Protein AF-A0A1X6N626-F1 (afdb_monomer_lite)

pLDDT: mean 73.71, std 20.29, range [39.31, 97.38]

Structure (mmCIF, N/CA/C/O backbone):
data_AF-A0A1X6N626-F1
#
_entry.id   AF-A0A1X6N626-F1
#
loop_
_atom_site.group_PDB
_atom_site.id
_atom_site.type_symbol
_atom_site.label_atom_id
_atom_site.label_alt_id
_atom_site.label_comp_id
_atom_site.label_asym_id
_atom_site.label_entity_id
_atom_site.label_seq_id
_atom_site.pdbx_PDB_ins_code
_atom_site.Cartn_x
_atom_site.Cartn_y
_atom_site.Cartn_z
_atom_site.occupancy
_atom_site.B_iso_or_equiv
_atom_site.auth_seq_id
_atom_site.auth_comp_id
_atom_site.auth_asym_id
_atom_site.auth_atom_id
_atom_site.pdbx_PDB_model_num
ATOM 1 N N . MET A 1 1 ? -14.314 48.289 22.188 1.00 41.88 1 MET A N 1
ATOM 2 C CA . MET A 1 1 ? -13.547 49.093 21.217 1.00 41.88 1 MET A CA 1
ATOM 3 C C . MET A 1 1 ? -13.703 48.464 19.835 1.00 41.88 1 MET A C 1
ATOM 5 O O . MET A 1 1 ? -13.417 47.288 19.695 1.00 41.88 1 MET A O 1
ATOM 9 N N . SER A 1 2 ? -14.258 49.253 18.910 1.00 48.66 2 SER A N 1
ATOM 10 C CA . SER A 1 2 ? -14.119 49.305 17.439 1.00 48.66 2 SER A CA 1
ATOM 11 C C . SER A 1 2 ? -14.094 48.045 16.548 1.00 48.66 2 SER A C 1
ATOM 13 O O . SER A 1 2 ? -13.209 47.204 16.627 1.00 48.66 2 SER A O 1
ATOM 15 N N . PHE A 1 3 ? -15.026 48.042 15.584 1.00 42.41 3 PHE A N 1
ATOM 16 C CA . PHE A 1 3 ? -15.035 47.282 14.323 1.00 42.41 3 PHE A CA 1
ATOM 17 C C . PHE A 1 3 ? -14.318 48.041 13.176 1.00 42.41 3 PHE A C 1
ATOM 19 O O . PHE A 1 3 ? -14.228 49.267 13.236 1.00 42.41 3 PHE A O 1
ATOM 26 N N . ARG A 1 4 ? -14.002 47.303 12.084 1.00 44.69 4 ARG A N 1
ATOM 27 C CA . ARG A 1 4 ? -13.503 47.664 10.716 1.00 44.69 4 ARG A CA 1
ATOM 28 C C . ARG A 1 4 ? -11.995 47.428 10.495 1.00 44.69 4 ARG A C 1
ATOM 30 O O . ARG A 1 4 ? -11.196 47.874 11.296 1.00 44.69 4 ARG A O 1
ATOM 37 N N . GLY A 1 5 ? -11.537 46.800 9.405 1.00 42.19 5 GLY A N 1
ATOM 38 C CA . GLY A 1 5 ? -12.239 46.241 8.248 1.00 42.19 5 GLY A CA 1
ATOM 39 C C . GLY A 1 5 ? -11.298 45.761 7.123 1.00 42.19 5 GLY A C 1
ATOM 40 O O . GLY A 1 5 ? -10.100 46.002 7.163 1.00 42.19 5 GLY A O 1
ATOM 41 N N . TYR A 1 6 ? -11.941 45.141 6.128 1.00 44.25 6 TYR A N 1
ATOM 42 C CA . TYR A 1 6 ? -11.634 45.015 4.693 1.00 44.25 6 TYR A CA 1
ATOM 43 C C . TYR A 1 6 ? -10.497 44.139 4.132 1.00 44.25 6 TYR A C 1
ATOM 45 O O . TYR A 1 6 ? -9.348 44.141 4.554 1.00 44.25 6 TYR A O 1
ATOM 53 N N . ALA A 1 7 ? -10.924 43.431 3.080 1.00 48.16 7 ALA A N 1
ATOM 54 C CA . ALA A 1 7 ? -10.211 42.596 2.128 1.00 48.16 7 ALA A CA 1
ATOM 55 C C . ALA A 1 7 ? -9.419 43.399 1.081 1.00 48.16 7 ALA A C 1
ATOM 57 O O . ALA A 1 7 ? -9.737 44.556 0.825 1.00 48.16 7 ALA A O 1
ATOM 58 N N . ASN A 1 8 ? -8.449 42.731 0.447 1.00 46.72 8 ASN A N 1
ATOM 59 C CA . ASN A 1 8 ? -7.920 42.894 -0.922 1.00 46.72 8 ASN A CA 1
ATOM 60 C C . ASN A 1 8 ? -6.665 42.001 -0.990 1.00 46.72 8 ASN A C 1
ATOM 62 O O . ASN A 1 8 ? -5.909 41.957 -0.031 1.00 46.72 8 ASN A O 1
ATOM 66 N N . GLY A 1 9 ? -6.321 41.239 -2.017 1.00 39.97 9 GLY A N 1
ATOM 67 C CA . GLY A 1 9 ? -6.749 41.116 -3.401 1.00 39.97 9 GLY A CA 1
ATOM 68 C C . GLY A 1 9 ? -5.602 40.367 -4.101 1.00 39.97 9 GLY A C 1
ATOM 69 O O . GLY A 1 9 ? -4.434 40.585 -3.779 1.00 39.97 9 GLY A O 1
ATOM 70 N N . ALA A 1 10 ? -5.923 39.432 -4.991 1.00 45.09 10 ALA A N 1
ATOM 71 C CA . ALA A 1 10 ? -4.951 38.645 -5.744 1.00 45.09 10 ALA A CA 1
ATOM 72 C C . ALA A 1 10 ? -4.030 39.525 -6.613 1.00 45.09 10 ALA A C 1
ATOM 74 O O . ALA A 1 10 ? -4.501 40.473 -7.240 1.00 45.09 10 ALA A O 1
ATOM 75 N N . ARG A 1 11 ? -2.742 39.164 -6.717 1.00 42.91 11 ARG A N 1
ATOM 76 C CA . ARG A 1 11 ? -1.844 39.591 -7.804 1.00 42.91 11 ARG A CA 1
ATOM 77 C C . ARG A 1 11 ? -0.868 38.472 -8.172 1.00 42.91 11 ARG A C 1
ATOM 79 O O . ARG A 1 11 ? 0.147 38.271 -7.515 1.00 42.91 11 ARG A O 1
ATOM 86 N N . THR A 1 12 ? -1.196 37.765 -9.245 1.00 48.19 12 THR A N 1
ATOM 87 C CA . THR A 1 12 ? -0.226 37.142 -10.148 1.00 48.19 12 THR A CA 1
ATOM 88 C C . THR A 1 12 ? 0.433 38.234 -10.998 1.00 48.19 12 THR A C 1
ATOM 90 O O . THR A 1 12 ? -0.210 39.239 -11.311 1.00 48.19 12 THR A O 1
ATOM 93 N N . PRO A 1 13 ? 1.692 38.050 -11.411 1.00 52.88 13 PRO A N 1
ATOM 94 C CA . PRO A 1 13 ? 2.150 38.613 -12.670 1.00 52.88 13 PRO A CA 1
ATOM 95 C C . PRO A 1 13 ? 2.367 37.504 -13.705 1.00 52.88 13 PRO A C 1
ATOM 97 O O . PRO A 1 13 ? 3.272 36.680 -13.584 1.00 52.88 13 PRO A O 1
ATOM 100 N N . ASP A 1 14 ? 1.525 37.533 -14.738 1.00 41.44 14 ASP A N 1
ATOM 101 C CA . ASP A 1 14 ? 1.849 37.050 -16.076 1.00 41.44 14 ASP A CA 1
ATOM 102 C C . ASP A 1 14 ? 3.028 37.867 -16.620 1.00 41.44 14 ASP A C 1
ATOM 104 O O . ASP A 1 14 ? 2.915 39.075 -16.831 1.00 41.44 14 ASP A O 1
ATOM 108 N N . ILE A 1 15 ? 4.152 37.203 -16.886 1.00 44.66 15 ILE A N 1
ATOM 109 C CA . ILE A 1 15 ? 5.151 37.685 -17.842 1.00 44.66 15 ILE A CA 1
ATOM 110 C C . ILE A 1 15 ? 5.074 36.742 -19.037 1.00 44.66 15 ILE A C 1
ATOM 112 O O . ILE A 1 15 ? 5.804 35.759 -19.159 1.00 44.66 15 ILE A O 1
ATOM 116 N N . LEU A 1 16 ? 4.113 37.043 -19.904 1.00 43.00 16 LEU A N 1
ATOM 117 C CA . LEU A 1 16 ? 4.106 36.583 -21.279 1.00 43.00 16 LEU A CA 1
ATOM 118 C C . LEU A 1 16 ? 5.247 37.257 -22.053 1.00 43.00 16 LEU A C 1
ATOM 120 O O . LEU A 1 16 ? 5.510 38.445 -21.897 1.00 43.00 16 LEU A O 1
ATOM 124 N N . ALA A 1 17 ? 5.802 36.484 -22.984 1.00 45.34 17 ALA A N 1
ATOM 125 C CA . ALA A 1 17 ? 6.421 36.944 -24.224 1.00 45.34 17 ALA A CA 1
ATOM 126 C C . ALA A 1 17 ? 7.825 37.571 -24.149 1.00 45.34 17 ALA A C 1
ATOM 128 O O . ALA A 1 17 ? 7.996 38.783 -24.234 1.00 45.34 17 ALA A O 1
ATOM 129 N N . ALA A 1 18 ? 8.848 36.716 -24.241 1.00 42.81 18 ALA A N 1
ATOM 130 C CA . ALA A 1 18 ? 10.047 37.065 -24.999 1.00 42.81 18 ALA A CA 1
ATOM 131 C C . ALA A 1 18 ? 10.703 35.828 -25.643 1.00 42.81 18 ALA A C 1
ATOM 133 O O . ALA A 1 18 ? 11.486 35.115 -25.035 1.00 42.81 18 ALA A O 1
ATOM 134 N N . MET A 1 19 ? 10.385 35.644 -26.927 1.00 45.12 19 MET A N 1
ATOM 135 C CA . MET A 1 19 ? 11.352 35.376 -27.997 1.00 45.12 19 MET A CA 1
ATOM 136 C C . MET A 1 19 ? 12.073 34.012 -28.088 1.00 45.12 19 MET A C 1
ATOM 138 O O . MET A 1 19 ? 13.039 33.740 -27.394 1.00 45.12 19 MET A O 1
ATOM 142 N N . ARG A 1 20 ? 11.714 33.298 -29.174 1.00 39.44 20 ARG A N 1
ATOM 143 C CA . ARG A 1 20 ? 12.625 32.761 -30.217 1.00 39.44 20 ARG A CA 1
ATOM 144 C C . ARG A 1 20 ? 13.643 31.706 -29.740 1.00 39.44 20 ARG A C 1
ATOM 146 O O . ARG A 1 20 ? 14.657 32.024 -29.148 1.00 39.44 20 ARG A O 1
ATOM 153 N N . SER A 1 21 ? 13.565 30.438 -30.129 1.00 47.38 21 SER A N 1
ATOM 154 C CA . SER A 1 21 ? 13.633 29.992 -31.523 1.00 47.38 21 SER A CA 1
ATOM 155 C C . SER A 1 21 ? 13.585 28.458 -31.567 1.00 47.38 21 SER A C 1
ATOM 157 O O . SER A 1 21 ? 14.408 27.774 -30.968 1.00 47.38 21 SER A O 1
ATOM 159 N N . THR A 1 22 ? 12.623 27.909 -32.298 1.00 49.88 22 THR A N 1
ATOM 160 C CA . THR A 1 22 ? 12.616 26.517 -32.749 1.00 49.88 22 THR A CA 1
ATOM 161 C C . THR A 1 22 ? 13.118 26.481 -34.194 1.00 49.88 22 THR A C 1
ATOM 163 O O . THR A 1 22 ? 12.544 27.164 -35.041 1.00 49.88 22 THR A O 1
ATOM 166 N N . PRO A 1 23 ? 14.156 25.693 -34.522 1.00 47.09 23 PRO A N 1
ATOM 167 C CA . PRO A 1 23 ? 14.457 25.381 -35.911 1.00 47.09 23 PRO A CA 1
ATOM 168 C C . PRO A 1 23 ? 14.180 23.904 -36.228 1.00 47.09 23 PRO A C 1
ATOM 170 O O . PRO A 1 23 ? 14.961 23.004 -35.932 1.00 47.09 23 PRO A O 1
ATOM 173 N N . ARG A 1 24 ? 13.059 23.677 -36.910 1.00 46.75 24 ARG A N 1
ATOM 174 C CA . ARG A 1 24 ? 12.875 22.675 -37.976 1.00 46.75 24 ARG A CA 1
ATOM 175 C C . ARG A 1 24 ? 11.755 23.217 -38.875 1.00 46.75 24 ARG A C 1
ATOM 177 O O . ARG A 1 24 ? 10.863 23.850 -38.311 1.00 46.75 24 ARG A O 1
ATOM 184 N N . PRO A 1 25 ? 11.700 22.953 -40.198 1.00 52.62 25 PRO A N 1
ATOM 185 C CA . PRO A 1 25 ? 12.431 21.947 -40.982 1.00 52.62 25 PRO A CA 1
ATOM 186 C C . PRO A 1 25 ? 12.848 22.456 -42.395 1.00 52.62 25 PRO A C 1
ATOM 188 O O . PRO A 1 25 ? 12.866 23.658 -42.637 1.00 52.62 25 PRO A O 1
ATOM 191 N N . SER A 1 26 ? 13.096 21.512 -43.321 1.00 45.00 26 SER A N 1
ATOM 192 C CA . SER A 1 26 ? 13.363 21.617 -44.779 1.00 45.00 26 SER A CA 1
ATOM 193 C C . SER A 1 26 ? 14.859 21.409 -45.111 1.00 45.00 26 SER A C 1
ATOM 195 O O . SER A 1 26 ? 15.712 21.917 -44.401 1.00 45.00 26 SER A O 1
ATOM 197 N N . VAL A 1 27 ? 15.313 20.571 -46.055 1.00 45.66 27 VAL A N 1
ATOM 198 C CA . VAL A 1 27 ? 14.823 20.173 -47.385 1.00 45.66 27 VAL A CA 1
ATOM 199 C C . VAL A 1 27 ? 15.518 18.854 -47.816 1.00 45.66 27 VAL A C 1
ATOM 201 O O . VAL A 1 27 ? 16.725 18.713 -47.657 1.00 45.66 27 VAL A O 1
ATOM 204 N N . ILE A 1 28 ? 14.730 17.915 -48.361 1.00 48.34 28 ILE A N 1
ATOM 205 C CA . ILE A 1 28 ? 14.985 16.991 -49.495 1.00 48.34 28 ILE A CA 1
ATOM 206 C C . ILE A 1 28 ? 16.375 16.334 -49.625 1.00 48.34 28 ILE A C 1
ATOM 208 O O . ILE A 1 28 ? 17.322 16.979 -50.061 1.00 48.34 28 ILE A O 1
ATOM 212 N N . ARG A 1 29 ? 16.419 14.995 -49.509 1.00 48.25 29 ARG A N 1
ATOM 213 C CA . ARG A 1 29 ? 17.009 14.125 -50.549 1.00 48.25 29 ARG A CA 1
ATOM 214 C C . ARG A 1 29 ? 16.232 12.815 -50.658 1.00 48.25 29 ARG A C 1
ATOM 216 O O . ARG A 1 29 ? 16.125 12.058 -49.698 1.00 48.25 29 ARG A O 1
ATOM 223 N N . ASN A 1 30 ? 15.708 12.583 -51.857 1.00 55.56 30 ASN A N 1
ATOM 224 C CA . ASN A 1 30 ? 15.215 11.305 -52.345 1.00 55.56 30 ASN A CA 1
ATOM 225 C C . ASN A 1 30 ? 16.229 10.198 -52.038 1.00 55.56 30 ASN A C 1
ATOM 227 O O . ASN A 1 30 ? 17.361 10.239 -52.516 1.00 55.56 30 ASN A O 1
ATOM 231 N N . GLY A 1 31 ? 15.800 9.206 -51.272 1.00 50.59 31 GLY A N 1
ATOM 232 C CA . GLY A 1 31 ? 16.548 7.988 -51.003 1.00 50.59 31 GLY A CA 1
ATOM 233 C C . GLY A 1 31 ? 15.552 6.870 -50.773 1.00 50.59 31 GLY A C 1
ATOM 234 O O . GLY A 1 31 ? 15.311 6.475 -49.637 1.00 50.59 31 GLY A O 1
ATOM 235 N N . LEU A 1 32 ? 14.906 6.423 -51.853 1.00 58.75 32 LEU A N 1
ATOM 236 C CA . LEU A 1 32 ? 14.197 5.147 -51.847 1.00 58.75 32 LEU A CA 1
ATOM 237 C C . LEU A 1 32 ? 15.181 4.066 -51.363 1.00 58.75 32 LEU A C 1
ATOM 239 O O . LEU A 1 32 ? 16.333 4.071 -51.811 1.00 58.75 32 LEU A O 1
ATOM 243 N N . PRO A 1 33 ? 14.778 3.153 -50.464 1.00 59.44 33 PRO A N 1
ATOM 244 C CA . PRO A 1 33 ? 15.630 2.030 -50.106 1.00 59.44 33 PRO A CA 1
ATOM 245 C C . PRO A 1 33 ? 15.867 1.171 -51.361 1.00 59.44 33 PRO A C 1
ATOM 247 O O . PRO A 1 33 ? 14.913 0.912 -52.100 1.00 59.44 33 PRO A O 1
ATOM 250 N N . PRO A 1 34 ? 17.105 0.729 -51.645 1.00 57.31 34 PRO A N 1
ATOM 251 C CA . PRO A 1 34 ? 17.358 -0.134 -52.788 1.00 57.31 34 PRO A CA 1
ATOM 252 C C . PRO A 1 34 ? 16.626 -1.468 -52.602 1.00 57.31 34 PRO A C 1
ATOM 254 O O . PRO A 1 34 ? 16.909 -2.229 -51.678 1.00 57.31 34 PRO A O 1
ATOM 257 N N . SER A 1 35 ? 15.681 -1.749 -53.500 1.00 51.28 35 SER A N 1
ATOM 258 C CA . SER A 1 35 ? 15.101 -3.077 -53.657 1.00 51.28 35 SER A CA 1
ATOM 259 C C . SER A 1 35 ? 16.122 -3.990 -54.335 1.00 51.28 35 SER A C 1
ATOM 261 O O . SER A 1 35 ? 16.464 -3.793 -55.502 1.00 51.28 35 SER A O 1
ATOM 263 N N . SER A 1 36 ? 16.567 -5.021 -53.631 1.00 53.00 36 SER A N 1
ATOM 264 C CA . SER A 1 36 ? 17.305 -6.149 -54.204 1.00 53.00 36 SER A CA 1
ATOM 265 C C . SER A 1 36 ? 16.612 -7.470 -53.868 1.00 53.00 36 SER A C 1
ATOM 267 O O . SER A 1 36 ? 17.242 -8.432 -53.445 1.00 53.00 36 SER A O 1
ATOM 269 N N . PHE A 1 37 ? 15.299 -7.545 -54.111 1.00 50.25 37 PHE A N 1
ATOM 270 C CA . PHE A 1 37 ? 14.661 -8.829 -54.401 1.00 50.25 37 PHE A CA 1
ATOM 271 C C . PHE A 1 37 ? 14.937 -9.155 -55.873 1.00 50.25 37 PHE A C 1
ATOM 273 O O . PHE A 1 37 ? 14.174 -8.800 -56.769 1.00 50.25 37 PHE A O 1
ATOM 280 N N . ARG A 1 38 ? 16.095 -9.771 -56.125 1.00 48.66 38 ARG A N 1
ATOM 281 C CA . ARG A 1 38 ? 16.320 -10.560 -57.335 1.00 48.66 38 ARG A CA 1
ATOM 282 C C . ARG A 1 38 ? 16.106 -12.019 -56.969 1.00 48.66 38 ARG A C 1
ATOM 284 O O . ARG A 1 38 ? 16.906 -12.620 -56.260 1.00 48.66 38 ARG A O 1
ATOM 291 N N . ASP A 1 39 ? 14.983 -12.516 -57.452 1.00 50.75 39 ASP A N 1
ATOM 292 C CA . ASP A 1 39 ? 14.650 -13.918 -57.628 1.00 50.75 39 ASP A CA 1
ATOM 293 C C . ASP A 1 39 ? 15.760 -14.617 -58.431 1.00 50.75 39 ASP A C 1
ATOM 295 O O . ASP A 1 39 ? 16.131 -14.119 -59.496 1.00 50.75 39 ASP A O 1
ATOM 299 N N . ASN A 1 40 ? 16.311 -15.728 -57.929 1.00 41.94 40 ASN A N 1
ATOM 300 C CA . ASN A 1 40 ? 16.873 -16.764 -58.796 1.00 41.94 40 ASN A CA 1
ATOM 301 C C . ASN A 1 40 ? 17.073 -18.100 -58.055 1.00 41.94 40 ASN A C 1
ATOM 303 O O . ASN A 1 40 ? 17.947 -18.220 -57.198 1.00 41.94 40 ASN A O 1
ATOM 307 N N . GLY A 1 41 ? 16.349 -19.131 -58.497 1.00 39.31 41 GLY A N 1
ATOM 308 C CA . GLY A 1 41 ? 16.931 -20.466 -58.672 1.00 39.31 41 GLY A CA 1
ATOM 309 C C . GLY A 1 41 ? 16.702 -21.507 -57.571 1.00 39.31 41 GLY A C 1
ATOM 310 O O . GLY A 1 41 ? 17.540 -21.708 -56.703 1.00 39.31 41 GLY A O 1
ATOM 311 N N . ALA A 1 42 ? 15.595 -22.239 -57.704 1.00 42.78 42 ALA A N 1
ATOM 312 C CA . ALA A 1 42 ? 15.485 -23.700 -57.594 1.00 42.78 42 ALA A CA 1
ATOM 313 C C . ALA A 1 42 ? 16.507 -24.480 -56.726 1.00 42.78 42 ALA A C 1
ATOM 315 O O . ALA A 1 42 ? 17.628 -24.749 -57.151 1.00 42.78 42 ALA A O 1
ATOM 316 N N . SER A 1 43 ? 16.044 -25.033 -55.596 1.00 49.22 43 SER A N 1
ATOM 317 C CA . SER A 1 43 ? 15.760 -26.478 -55.407 1.00 49.22 43 SER A CA 1
ATOM 318 C C . SER A 1 43 ? 15.852 -26.880 -53.914 1.00 49.22 43 SER A C 1
ATOM 320 O O . SER A 1 43 ? 16.767 -26.433 -53.220 1.00 49.22 43 SER A O 1
ATOM 322 N N . PRO A 1 44 ? 14.928 -27.709 -53.382 1.00 58.84 44 PRO A N 1
ATOM 323 C CA . PRO A 1 44 ? 14.794 -27.978 -51.953 1.00 58.84 44 PRO A CA 1
ATOM 324 C C . PRO A 1 44 ? 15.689 -29.145 -51.524 1.00 58.84 44 PRO A C 1
ATOM 326 O O . PRO A 1 44 ? 15.585 -30.244 -52.070 1.00 58.84 44 PRO A O 1
ATOM 329 N N . ARG A 1 45 ? 16.553 -28.946 -50.522 1.00 48.59 45 ARG A N 1
ATOM 330 C CA . ARG A 1 45 ? 17.312 -30.044 -49.903 1.00 48.59 45 ARG A CA 1
ATOM 331 C C . ARG A 1 45 ? 17.401 -29.897 -48.378 1.00 48.59 45 ARG A C 1
ATOM 333 O O . ARG A 1 45 ? 18.221 -29.152 -47.861 1.00 48.59 45 ARG A O 1
ATOM 340 N N . THR A 1 46 ? 16.559 -30.705 -47.727 1.00 52.09 46 THR A N 1
ATOM 341 C CA . THR A 1 46 ? 16.785 -31.417 -46.452 1.00 52.09 46 THR A CA 1
ATOM 342 C C . THR A 1 46 ? 16.640 -30.637 -45.126 1.00 52.09 46 THR A C 1
ATOM 344 O O . THR A 1 46 ? 17.301 -29.619 -44.928 1.00 52.09 46 THR A O 1
ATOM 347 N N . PRO A 1 47 ? 15.834 -31.137 -44.158 1.00 52.69 47 PRO A N 1
ATOM 348 C CA . PRO A 1 47 ? 15.745 -30.570 -42.815 1.00 52.69 47 PRO A CA 1
ATOM 349 C C . PRO A 1 47 ? 16.977 -30.978 -41.998 1.00 52.69 47 PRO A C 1
ATOM 351 O O . PRO A 1 47 ? 17.073 -32.088 -41.480 1.00 52.69 47 PRO A O 1
ATOM 354 N N . GLY A 1 48 ? 17.948 -30.074 -41.906 1.00 44.75 48 GLY A N 1
ATOM 355 C CA . GLY A 1 48 ? 19.087 -30.220 -41.010 1.00 44.75 48 GLY A CA 1
ATOM 356 C C . GLY A 1 48 ? 18.662 -29.948 -39.572 1.00 44.75 48 GLY A C 1
ATOM 357 O O . GLY A 1 48 ? 18.351 -28.813 -39.213 1.00 44.75 48 GLY A O 1
ATOM 358 N N . THR A 1 49 ? 18.675 -30.995 -38.753 1.00 56.28 49 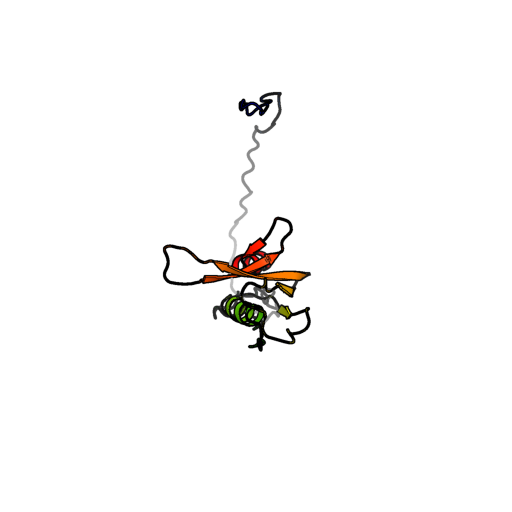THR A N 1
ATOM 359 C CA . THR A 1 49 ? 18.730 -30.951 -37.291 1.00 56.28 49 THR A CA 1
ATOM 360 C C . THR A 1 49 ? 19.898 -30.070 -36.843 1.00 56.28 49 THR A C 1
ATOM 362 O O . THR A 1 49 ? 21.026 -30.528 -36.682 1.00 56.28 49 THR A O 1
ATOM 365 N N . GLY A 1 50 ? 19.626 -28.777 -36.703 1.00 49.38 50 GLY A N 1
ATOM 366 C CA . GLY A 1 50 ? 20.564 -27.756 -36.271 1.00 49.38 50 GLY A CA 1
ATOM 367 C C . GLY A 1 50 ? 20.049 -27.127 -34.991 1.00 49.38 50 GLY A C 1
ATOM 368 O O . GLY A 1 50 ? 19.111 -26.336 -35.005 1.00 49.38 50 GLY A O 1
ATOM 369 N N . SER A 1 51 ? 20.683 -27.512 -33.894 1.00 58.66 51 SER A N 1
ATOM 370 C CA . SER A 1 51 ? 20.633 -26.932 -32.557 1.00 58.66 51 SER A CA 1
ATOM 371 C C . SER A 1 51 ? 20.725 -25.398 -32.565 1.00 58.66 51 SER A C 1
ATOM 373 O O . SER A 1 51 ? 21.790 -2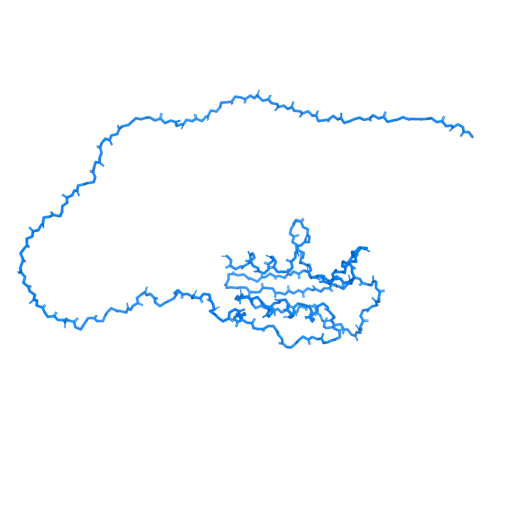4.819 -32.349 1.00 58.66 51 SER A O 1
ATOM 375 N N . ARG A 1 52 ? 19.599 -24.719 -32.787 1.00 59.41 52 ARG A N 1
ATOM 376 C CA . ARG A 1 52 ? 19.411 -23.329 -32.373 1.00 59.41 52 ARG A CA 1
ATOM 377 C C . ARG A 1 52 ? 18.524 -23.339 -31.133 1.00 59.41 52 ARG A C 1
ATOM 379 O O . ARG A 1 52 ? 17.340 -23.650 -31.257 1.00 59.41 52 ARG A O 1
ATOM 386 N N . PRO A 1 53 ? 19.069 -23.025 -29.945 1.00 58.16 53 PRO A N 1
ATOM 387 C CA . PRO A 1 53 ? 18.245 -22.790 -28.771 1.00 58.16 53 PRO A CA 1
ATOM 388 C C . PRO A 1 53 ? 17.211 -21.711 -29.118 1.00 58.16 53 PRO A C 1
ATOM 390 O O . PRO A 1 53 ? 17.585 -20.699 -29.721 1.00 58.16 53 PRO A O 1
ATOM 393 N N . PRO A 1 54 ? 15.926 -21.879 -28.777 1.00 56.91 54 PRO A N 1
ATOM 394 C CA . PRO A 1 54 ? 14.967 -20.801 -28.925 1.00 56.91 54 PRO A CA 1
ATOM 395 C C . PRO A 1 54 ? 15.356 -19.672 -27.962 1.00 56.91 54 PRO A C 1
ATOM 397 O O . PRO A 1 54 ? 15.014 -19.697 -26.783 1.00 56.91 54 PRO A O 1
ATOM 400 N N . SER A 1 55 ? 16.044 -18.639 -28.458 1.00 59.12 55 SER A N 1
ATOM 401 C CA . SER A 1 55 ? 16.340 -17.385 -27.738 1.00 59.12 55 SER A CA 1
ATOM 402 C C . SER A 1 55 ? 15.085 -16.520 -27.507 1.00 59.12 55 SER A C 1
ATOM 404 O O . SER A 1 55 ? 15.126 -15.297 -27.594 1.00 59.12 55 SER A O 1
ATOM 406 N N . ARG A 1 56 ? 13.941 -17.161 -27.249 1.00 58.06 56 ARG A N 1
ATOM 407 C CA . ARG A 1 56 ? 12.654 -16.546 -26.895 1.00 58.06 56 ARG A CA 1
ATOM 408 C C . ARG A 1 56 ? 12.031 -17.153 -25.633 1.00 58.06 56 ARG A C 1
ATOM 410 O O . ARG A 1 56 ? 10.873 -16.879 -25.337 1.00 58.06 56 ARG A O 1
ATOM 417 N N . ALA A 1 57 ? 12.785 -17.935 -24.863 1.00 54.34 57 ALA A N 1
ATOM 418 C CA . ALA A 1 57 ? 12.395 -18.265 -23.498 1.00 54.34 57 ALA A CA 1
ATOM 419 C C . ALA A 1 57 ? 12.658 -17.042 -22.605 1.00 54.34 57 ALA A C 1
ATOM 421 O O . ALA A 1 57 ? 13.805 -16.748 -22.279 1.00 54.34 57 ALA A O 1
ATOM 422 N N . GLY A 1 58 ? 11.605 -16.299 -22.262 1.00 53.19 58 GLY A N 1
ATOM 423 C CA . GLY A 1 58 ? 11.716 -15.203 -21.297 1.00 53.19 58 GLY A CA 1
ATOM 424 C C . GLY A 1 58 ? 10.736 -14.046 -21.452 1.00 53.19 58 GLY A C 1
ATOM 425 O O . GLY A 1 58 ? 10.852 -13.086 -20.697 1.00 53.19 58 GLY A O 1
ATOM 426 N N . ALA A 1 59 ? 9.766 -14.097 -22.373 1.00 51.22 59 ALA A N 1
ATOM 427 C CA . ALA A 1 59 ? 8.609 -13.218 -22.231 1.00 51.22 59 ALA A CA 1
ATOM 428 C C . ALA A 1 59 ? 7.837 -13.702 -20.998 1.00 51.22 59 ALA A C 1
ATOM 430 O O . ALA A 1 59 ? 7.082 -14.667 -21.081 1.00 51.22 59 ALA A O 1
ATOM 431 N N . ALA A 1 60 ? 8.106 -13.092 -19.842 1.00 58.62 60 ALA A N 1
ATOM 432 C CA . ALA A 1 60 ? 7.297 -13.251 -18.648 1.00 58.62 60 ALA A CA 1
ATOM 433 C C . ALA A 1 60 ? 5.879 -12.795 -19.007 1.00 58.62 60 ALA A C 1
ATOM 435 O O . ALA A 1 60 ? 5.574 -11.604 -19.009 1.00 58.62 60 ALA A O 1
ATOM 436 N N . THR A 1 61 ? 5.036 -13.741 -19.411 1.00 58.22 61 THR A N 1
ATOM 437 C CA . THR A 1 61 ? 3.614 -13.503 -19.608 1.00 58.22 61 THR A CA 1
ATOM 438 C C . THR A 1 61 ? 3.060 -13.044 -18.263 1.00 58.22 61 THR A C 1
ATOM 440 O O . THR A 1 61 ? 3.256 -13.761 -17.274 1.00 58.22 61 THR A O 1
ATOM 443 N N . PRO A 1 62 ? 2.418 -11.866 -18.172 1.00 58.47 62 PRO A N 1
ATOM 444 C CA . PRO A 1 62 ? 1.737 -11.492 -16.946 1.00 58.47 62 PRO A CA 1
ATOM 445 C C . PRO A 1 62 ? 0.710 -12.590 -16.667 1.00 58.47 62 PRO A C 1
ATOM 447 O O . PRO A 1 62 ? -0.089 -12.930 -17.534 1.00 58.47 62 PRO A O 1
ATOM 450 N N . ASN A 1 63 ? 0.839 -13.202 -15.493 1.00 59.16 63 ASN A N 1
ATOM 451 C CA . ASN A 1 63 ? 0.068 -14.340 -15.005 1.00 59.16 63 ASN A CA 1
ATOM 452 C C . ASN A 1 63 ? -1.405 -14.290 -15.471 1.00 59.16 63 ASN A C 1
ATOM 454 O O . ASN A 1 63 ? -2.176 -13.465 -14.980 1.00 59.16 63 ASN A O 1
ATOM 458 N N . GLU A 1 64 ? -1.804 -15.176 -16.394 1.00 59.69 64 GLU A N 1
ATOM 459 C CA . GLU A 1 64 ? -3.165 -15.228 -16.970 1.00 59.69 64 GLU A CA 1
ATOM 460 C C . GLU A 1 64 ? -4.256 -15.541 -15.922 1.00 59.69 64 GLU A C 1
ATOM 462 O O . GLU A 1 64 ? -5.446 -15.420 -16.198 1.00 59.69 64 GLU A O 1
ATOM 467 N N . GLY A 1 65 ? -3.872 -15.892 -14.689 1.00 65.75 65 GLY A N 1
ATOM 468 C CA . GLY A 1 65 ? -4.787 -16.208 -13.592 1.00 65.75 65 GLY A CA 1
ATOM 469 C C . GLY A 1 65 ? -5.284 -15.022 -12.758 1.00 65.75 65 GLY A C 1
ATOM 470 O O . GLY A 1 65 ? -5.959 -15.261 -11.760 1.00 65.75 65 GLY A O 1
ATOM 471 N N . GLY A 1 66 ? -4.927 -13.771 -13.081 1.00 77.81 66 GLY A N 1
ATOM 472 C CA . GLY A 1 66 ? -5.372 -12.578 -12.333 1.00 77.81 66 GLY A CA 1
ATOM 473 C C . GLY A 1 66 ? -4.890 -12.502 -10.874 1.00 77.81 66 GLY A C 1
ATOM 474 O O . GLY A 1 66 ? -5.315 -11.626 -10.126 1.00 77.81 66 GLY A O 1
ATOM 475 N N . LYS A 1 67 ? -4.004 -13.416 -10.468 1.00 85.44 67 LYS A N 1
ATOM 476 C CA . LYS A 1 67 ? -3.438 -13.527 -9.120 1.00 85.44 67 LYS A CA 1
ATOM 477 C C . LYS A 1 67 ? -2.026 -12.939 -9.078 1.00 85.44 67 LYS A C 1
ATOM 479 O O . LYS A 1 67 ? -1.336 -12.952 -10.106 1.00 85.44 67 LYS A O 1
ATOM 484 N N . PRO A 1 68 ? -1.551 -12.461 -7.918 1.00 89.75 68 PRO A N 1
ATOM 485 C CA . PRO A 1 68 ? -0.156 -12.066 -7.783 1.00 89.75 68 PRO A CA 1
ATOM 486 C C . PRO A 1 68 ? 0.777 -13.275 -7.935 1.00 89.75 68 PRO A C 1
ATOM 488 O O . PRO A 1 68 ? 0.403 -14.412 -7.651 1.00 89.75 68 PRO A O 1
ATOM 491 N N . LEU A 1 69 ? 2.010 -13.020 -8.376 1.00 89.44 69 LEU A N 1
ATOM 492 C CA . LEU A 1 69 ? 3.085 -14.017 -8.407 1.00 89.44 69 LEU A CA 1
ATOM 493 C C . LEU A 1 69 ? 3.519 -14.409 -6.987 1.00 89.44 69 LEU A C 1
ATOM 495 O O . LEU A 1 69 ? 3.850 -15.563 -6.728 1.00 89.44 69 LEU A O 1
ATOM 499 N N . HIS A 1 70 ? 3.519 -13.431 -6.081 1.00 90.81 70 HIS A N 1
ATOM 500 C CA . HIS A 1 70 ? 3.827 -13.607 -4.670 1.00 90.81 70 HIS A CA 1
ATOM 501 C C . HIS A 1 70 ? 2.597 -13.223 -3.855 1.00 90.81 70 HIS A C 1
ATOM 503 O O . HIS A 1 70 ? 2.235 -12.048 -3.786 1.00 90.81 70 HIS A O 1
ATOM 509 N N . GLU A 1 71 ? 1.940 -14.223 -3.274 1.00 92.56 71 GLU A N 1
ATOM 510 C CA . GLU A 1 71 ? 0.802 -14.008 -2.387 1.00 92.56 71 GLU A CA 1
ATOM 511 C C . GLU A 1 71 ? 1.280 -13.436 -1.049 1.00 92.56 71 GLU A C 1
ATOM 513 O O . GLU A 1 71 ? 2.265 -13.894 -0.467 1.00 92.56 71 GLU A O 1
ATOM 518 N N . TYR A 1 72 ? 0.580 -12.418 -0.558 1.00 91.94 72 TYR A N 1
ATOM 519 C CA . TYR A 1 72 ? 0.839 -11.831 0.744 1.00 91.94 72 TYR A CA 1
ATOM 520 C C . TYR A 1 72 ? 0.113 -12.626 1.835 1.00 91.94 72 TYR A C 1
ATOM 522 O O . TYR A 1 72 ? -1.121 -12.689 1.836 1.00 91.94 72 TYR A O 1
ATOM 530 N N . GLY A 1 73 ? 0.844 -13.200 2.798 1.00 85.06 73 GLY A N 1
ATOM 531 C CA . GLY A 1 73 ? 0.211 -13.832 3.955 1.00 85.06 73 GLY A CA 1
ATOM 532 C C . GLY A 1 73 ? 1.124 -14.662 4.866 1.00 85.06 73 GLY A C 1
ATOM 533 O O . GLY A 1 73 ? 2.262 -14.957 4.500 1.00 85.06 73 GLY A O 1
ATOM 534 N N . PRO A 1 74 ? 0.607 -15.066 6.047 1.00 86.25 74 PRO A N 1
ATOM 535 C CA . PRO A 1 74 ? -0.744 -14.785 6.560 1.00 86.25 74 PRO A CA 1
ATOM 536 C C . PRO A 1 74 ? -0.878 -13.389 7.217 1.00 86.25 74 PRO A C 1
ATOM 538 O O . PRO A 1 74 ? 0.015 -12.988 7.965 1.00 86.25 74 PRO A O 1
ATOM 541 N N . PRO A 1 75 ? -1.988 -12.649 6.992 1.00 90.25 75 PRO A N 1
ATOM 542 C CA . PRO A 1 75 ? -2.206 -11.348 7.628 1.00 90.25 75 PRO A CA 1
ATOM 543 C C . PRO A 1 75 ? -2.472 -11.475 9.128 1.00 90.25 75 PRO A C 1
ATOM 545 O O . PRO A 1 75 ? -3.145 -12.407 9.575 1.00 90.25 75 PRO A O 1
ATOM 548 N N . ASN A 1 76 ? -2.027 -10.492 9.911 1.00 89.38 76 ASN A N 1
ATOM 549 C CA . ASN A 1 76 ? -2.346 -10.425 11.332 1.00 89.38 76 ASN A CA 1
ATOM 550 C C . ASN A 1 76 ? -3.801 -9.953 11.546 1.00 89.38 76 ASN A C 1
ATOM 552 O O . ASN A 1 76 ? -4.094 -8.781 11.309 1.00 89.38 76 ASN A O 1
ATOM 556 N N . PRO A 1 77 ? -4.712 -10.791 12.082 1.00 87.75 77 PRO A N 1
ATOM 557 C CA . PRO A 1 77 ? -6.117 -10.416 12.270 1.00 87.75 77 PRO A CA 1
ATOM 558 C C . PRO A 1 77 ? -6.320 -9.305 13.311 1.00 87.75 77 PRO A C 1
ATOM 560 O O . PRO A 1 77 ? -7.385 -8.695 13.357 1.00 87.75 77 PRO A O 1
ATOM 563 N N . ARG A 1 78 ? -5.316 -9.033 14.156 1.00 87.25 78 ARG A N 1
ATOM 564 C CA . ARG A 1 78 ? -5.348 -7.933 15.134 1.00 87.25 78 ARG A CA 1
ATOM 565 C C . ARG A 1 78 ? -4.996 -6.583 14.519 1.00 87.25 78 ARG A C 1
ATOM 567 O O . ARG A 1 78 ? -5.220 -5.560 15.162 1.00 87.25 78 ARG A O 1
ATOM 574 N N . ASP A 1 79 ? -4.445 -6.578 13.308 1.00 90.06 79 ASP A N 1
ATOM 575 C CA . ASP A 1 79 ? -4.111 -5.359 12.592 1.00 90.06 79 ASP A CA 1
ATOM 576 C C . ASP A 1 79 ? -5.023 -5.179 11.368 1.00 90.06 79 ASP A C 1
ATOM 578 O O . ASP A 1 79 ? -4.831 -5.828 10.336 1.00 90.06 79 ASP A O 1
ATOM 582 N N . PRO A 1 80 ? -6.005 -4.264 11.435 1.00 91.12 80 PRO A N 1
ATOM 583 C CA . PRO A 1 80 ? -6.901 -4.034 10.312 1.00 91.12 80 PRO A CA 1
ATOM 584 C C . PRO A 1 80 ? -6.187 -3.415 9.100 1.00 91.12 80 PRO A C 1
ATOM 586 O O . PRO A 1 80 ? -6.688 -3.568 7.991 1.00 91.12 80 PRO A O 1
ATOM 589 N N . LEU A 1 81 ? -5.043 -2.736 9.264 1.00 93.44 81 LEU A N 1
ATOM 590 C CA . LEU A 1 81 ? -4.248 -2.258 8.128 1.00 93.44 81 LEU A CA 1
ATOM 591 C C . LEU A 1 81 ? -3.633 -3.442 7.374 1.00 93.44 81 LEU A C 1
ATOM 593 O O . LEU A 1 81 ? -3.684 -3.476 6.149 1.00 93.44 81 LEU A O 1
ATOM 597 N N . ASP A 1 82 ? -3.104 -4.419 8.105 1.00 93.62 82 ASP A N 1
ATOM 598 C CA . ASP A 1 82 ? -2.460 -5.608 7.540 1.00 93.62 82 ASP A CA 1
ATOM 599 C C . ASP A 1 82 ? -3.461 -6.499 6.785 1.00 93.62 82 ASP A C 1
ATOM 601 O O . ASP A 1 82 ? -3.217 -6.932 5.659 1.00 93.62 82 ASP A O 1
ATOM 605 N N . VAL A 1 83 ? -4.655 -6.686 7.356 1.00 93.81 83 VAL A N 1
ATOM 606 C CA . VAL A 1 83 ? -5.759 -7.416 6.709 1.00 93.81 83 VAL A CA 1
ATOM 607 C C . VAL A 1 83 ? -6.200 -6.745 5.403 1.00 93.81 83 VAL A C 1
ATOM 609 O O . VAL A 1 83 ? -6.479 -7.424 4.414 1.00 93.81 83 VAL A O 1
ATOM 612 N N . GLU A 1 84 ? -6.292 -5.415 5.383 1.00 94.00 84 GLU A N 1
ATOM 613 C CA . GLU A 1 84 ? -6.670 -4.661 4.180 1.00 94.00 84 GLU A CA 1
ATOM 614 C C . GLU A 1 84 ? -5.569 -4.693 3.115 1.00 94.00 84 GLU A C 1
ATOM 616 O O . GLU A 1 84 ? -5.871 -4.830 1.930 1.00 94.00 84 GLU A O 1
ATOM 621 N N . ILE A 1 85 ? -4.299 -4.632 3.525 1.00 95.44 85 ILE A N 1
ATOM 622 C CA . ILE A 1 85 ? -3.158 -4.794 2.618 1.00 95.44 85 ILE A CA 1
ATOM 623 C C . ILE A 1 85 ? -3.190 -6.169 1.969 1.00 95.44 85 ILE A C 1
ATOM 625 O O . ILE A 1 85 ? -3.116 -6.242 0.746 1.00 95.44 85 ILE A O 1
ATOM 629 N N . ALA A 1 86 ? -3.382 -7.232 2.752 1.00 95.19 86 ALA A N 1
ATOM 630 C CA . ALA A 1 86 ? -3.501 -8.587 2.227 1.00 95.19 86 ALA A CA 1
ATOM 631 C C . ALA A 1 86 ? -4.636 -8.712 1.215 1.00 95.19 86 ALA A C 1
ATOM 633 O O . ALA A 1 86 ? -4.444 -9.241 0.124 1.00 95.19 86 ALA A O 1
ATOM 634 N N . ARG A 1 87 ? -5.811 -8.164 1.544 1.00 94.88 87 ARG A N 1
ATOM 635 C CA . ARG A 1 87 ? -6.968 -8.193 0.647 1.00 94.88 87 ARG A CA 1
ATOM 636 C C . ARG A 1 87 ? -6.681 -7.497 -0.680 1.00 94.88 87 ARG A C 1
ATOM 638 O O . ARG A 1 87 ? -7.010 -8.041 -1.728 1.00 94.88 87 ARG A O 1
ATOM 645 N N . ILE A 1 88 ? -6.097 -6.299 -0.636 1.00 94.88 88 ILE A N 1
ATOM 646 C CA . ILE A 1 88 ? -5.820 -5.514 -1.842 1.00 94.88 88 ILE A CA 1
ATOM 647 C C . ILE A 1 88 ? -4.691 -6.165 -2.644 1.00 94.88 88 ILE A C 1
ATOM 649 O O . ILE A 1 88 ? -4.881 -6.421 -3.826 1.00 94.88 88 ILE A O 1
ATOM 653 N N . ALA A 1 89 ? -3.553 -6.482 -2.024 1.00 94.62 89 ALA A N 1
ATOM 654 C CA . ALA A 1 89 ? -2.411 -7.103 -2.696 1.00 94.62 89 ALA A CA 1
ATOM 655 C C . ALA A 1 89 ? -2.804 -8.418 -3.387 1.00 94.62 89 ALA A C 1
ATOM 657 O O . ALA A 1 89 ? -2.568 -8.582 -4.581 1.00 94.62 89 ALA A O 1
ATOM 658 N N . ASN A 1 90 ? -3.521 -9.299 -2.682 1.00 94.75 90 ASN A N 1
ATOM 6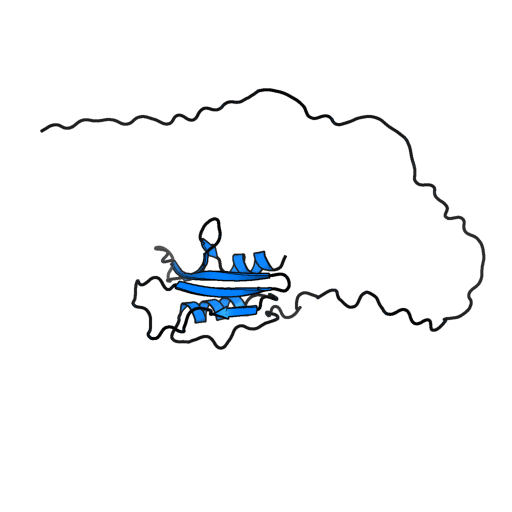59 C CA . ASN A 1 90 ? -3.910 -10.604 -3.220 1.00 94.75 90 ASN A CA 1
ATOM 660 C C . ASN A 1 90 ? -4.996 -10.528 -4.304 1.00 94.75 90 ASN A C 1
ATOM 662 O O . ASN A 1 90 ? -5.190 -11.491 -5.042 1.00 94.75 90 ASN A O 1
ATOM 666 N N . SER A 1 91 ? -5.685 -9.389 -4.428 1.00 93.44 91 SER A N 1
ATOM 667 C CA . SER A 1 91 ? -6.662 -9.142 -5.498 1.00 93.44 91 SER A CA 1
ATOM 668 C C . SER A 1 91 ? -6.044 -8.633 -6.802 1.00 93.44 91 SER A C 1
ATOM 670 O O . SER A 1 91 ? -6.748 -8.521 -7.804 1.00 93.44 91 SER A O 1
ATOM 672 N N . LEU A 1 92 ? -4.752 -8.292 -6.795 1.00 92.69 92 LEU A N 1
ATOM 673 C CA . LEU A 1 92 ? -4.087 -7.634 -7.911 1.00 92.69 92 LEU A CA 1
ATOM 674 C C . LEU A 1 92 ? -3.062 -8.559 -8.575 1.00 92.69 92 LEU A C 1
ATOM 676 O O . LEU A 1 92 ? -2.241 -9.164 -7.885 1.00 92.69 92 LEU A O 1
ATOM 680 N N . PRO A 1 93 ? -3.010 -8.612 -9.916 1.00 92.75 93 PRO A N 1
ATOM 681 C CA . PRO A 1 93 ? -1.929 -9.294 -10.609 1.00 92.75 93 PRO A CA 1
ATOM 682 C C . PRO A 1 93 ? -0.649 -8.452 -10.502 1.00 92.75 93 PRO A C 1
ATOM 684 O O . PRO A 1 93 ? -0.494 -7.446 -11.194 1.00 92.75 93 PRO A O 1
ATOM 687 N N . HIS A 1 94 ? 0.271 -8.828 -9.609 1.00 92.06 94 HIS A N 1
ATOM 688 C CA . HIS A 1 94 ? 1.581 -8.184 -9.464 1.00 92.06 94 HIS A CA 1
ATOM 689 C C . HIS A 1 94 ? 2.719 -9.170 -9.192 1.00 92.06 94 HIS A C 1
ATOM 691 O O . HIS A 1 94 ? 2.505 -10.265 -8.682 1.00 92.06 94 HIS A O 1
ATOM 697 N N . CYS A 1 95 ? 3.954 -8.753 -9.479 1.00 91.69 95 CYS A N 1
ATOM 698 C CA . CYS A 1 95 ? 5.179 -9.513 -9.200 1.00 91.69 9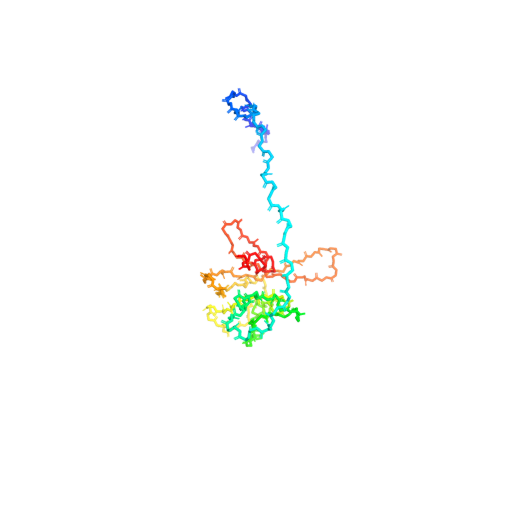5 CYS A CA 1
ATOM 699 C C . CYS A 1 95 ? 5.947 -9.032 -7.958 1.00 91.69 95 CYS A C 1
ATOM 701 O O . CYS A 1 95 ? 7.047 -9.504 -7.692 1.00 91.69 95 CYS A O 1
ATOM 703 N N . LEU A 1 96 ? 5.398 -8.075 -7.207 1.00 93.75 96 LEU A N 1
ATOM 704 C CA . LEU A 1 96 ? 6.048 -7.543 -6.010 1.00 93.75 96 LEU A CA 1
ATOM 705 C C . LEU A 1 96 ? 5.954 -8.522 -4.837 1.00 93.75 96 LEU A C 1
ATOM 707 O O . LEU A 1 96 ? 4.880 -9.053 -4.565 1.00 93.75 96 LEU A O 1
ATOM 711 N N . LEU A 1 97 ? 7.055 -8.681 -4.111 1.00 94.81 97 LEU A N 1
ATOM 712 C CA . LEU A 1 97 ? 7.099 -9.287 -2.789 1.00 94.81 97 LEU A CA 1
ATOM 713 C C . LEU A 1 97 ? 6.853 -8.189 -1.747 1.00 94.81 97 LEU A C 1
ATOM 715 O O . LEU A 1 97 ? 7.547 -7.168 -1.724 1.00 94.81 97 LEU A O 1
ATOM 719 N N . ILE A 1 98 ? 5.822 -8.377 -0.924 1.00 95.44 98 ILE A N 1
ATOM 720 C CA . ILE A 1 98 ? 5.366 -7.396 0.063 1.00 95.44 98 ILE A CA 1
ATOM 721 C C . ILE A 1 98 ? 5.614 -7.964 1.458 1.00 95.44 98 ILE A C 1
ATOM 723 O O . ILE A 1 98 ? 5.183 -9.070 1.764 1.00 95.44 98 ILE A O 1
ATOM 727 N N . GLU A 1 99 ? 6.293 -7.199 2.307 1.00 94.44 99 GLU A N 1
ATOM 728 C CA . GLU A 1 99 ? 6.609 -7.588 3.684 1.00 94.44 99 GLU A CA 1
ATOM 729 C C . GLU A 1 99 ? 6.276 -6.456 4.643 1.00 94.44 99 GLU A C 1
ATOM 731 O O . GLU A 1 99 ? 6.538 -5.284 4.361 1.00 94.44 99 GLU A O 1
ATOM 736 N N . ARG A 1 100 ? 5.762 -6.802 5.818 1.00 94.00 100 ARG A N 1
ATOM 737 C CA . ARG A 1 100 ? 5.633 -5.857 6.920 1.00 94.00 100 ARG A CA 1
ATOM 738 C C . ARG A 1 100 ? 6.986 -5.694 7.617 1.00 94.00 100 ARG A C 1
ATOM 740 O O . ARG A 1 100 ? 7.574 -6.676 8.056 1.00 94.00 100 ARG A O 1
ATOM 747 N N . ILE A 1 101 ? 7.463 -4.455 7.727 1.00 94.50 101 ILE A N 1
ATOM 748 C CA . ILE A 1 101 ? 8.727 -4.127 8.407 1.00 94.50 101 ILE A CA 1
ATOM 749 C C . ILE A 1 101 ? 8.491 -3.813 9.881 1.00 94.50 101 ILE A C 1
ATOM 751 O O . ILE A 1 101 ? 9.269 -4.228 10.738 1.00 94.50 101 ILE A O 1
ATOM 755 N N . ASP A 1 102 ? 7.415 -3.087 10.178 1.00 88.38 102 ASP A N 1
ATOM 756 C CA . ASP A 1 102 ? 7.123 -2.712 11.556 1.00 88.38 102 ASP A CA 1
ATOM 757 C C . ASP A 1 102 ? 6.641 -3.918 12.373 1.00 88.38 102 ASP A C 1
ATOM 759 O O . ASP A 1 102 ? 5.846 -4.723 11.869 1.00 88.38 102 ASP A O 1
ATOM 763 N N . PRO A 1 103 ? 7.038 -4.019 13.658 1.00 82.62 103 PRO A N 1
ATOM 764 C CA . PRO A 1 103 ? 6.564 -5.071 14.542 1.00 82.62 103 PRO A CA 1
ATOM 765 C C . PRO A 1 103 ? 5.028 -5.196 14.535 1.00 82.62 103 PRO A C 1
ATOM 767 O O . PRO A 1 103 ? 4.321 -4.185 14.432 1.00 82.62 103 PRO A O 1
ATOM 770 N N . PRO A 1 104 ? 4.484 -6.418 14.674 1.00 71.75 104 PRO A N 1
ATOM 771 C CA . PRO A 1 104 ? 3.046 -6.624 14.785 1.00 71.75 104 PRO A CA 1
ATOM 772 C C . PRO A 1 104 ? 2.458 -5.810 15.942 1.00 71.75 104 PRO A C 1
ATOM 774 O O . PRO A 1 104 ? 3.044 -5.747 17.028 1.00 71.75 104 PRO A O 1
ATOM 777 N N . LEU A 1 105 ? 1.285 -5.205 15.727 1.00 74.88 105 LEU A N 1
ATOM 778 C CA . LEU A 1 105 ? 0.592 -4.461 16.779 1.00 74.88 105 LEU A CA 1
ATOM 779 C C . LEU A 1 105 ? 0.358 -5.366 17.999 1.00 74.88 105 LEU A C 1
ATOM 781 O O . LEU A 1 105 ? -0.217 -6.451 17.890 1.00 74.88 105 LEU A O 1
ATOM 785 N N . ARG A 1 106 ? 0.803 -4.906 19.177 1.00 70.19 106 ARG A N 1
ATOM 786 C CA . ARG A 1 106 ? 0.644 -5.636 20.449 1.00 70.19 106 ARG A CA 1
ATOM 787 C C . ARG A 1 106 ? -0.803 -5.640 20.957 1.00 70.19 106 ARG A C 1
ATOM 789 O O . ARG A 1 106 ? -1.147 -6.478 21.784 1.00 70.19 106 ARG A O 1
ATOM 796 N N . GLY A 1 107 ? -1.647 -4.743 20.450 1.00 69.88 107 GLY A N 1
ATOM 797 C CA . GLY A 1 107 ? -3.068 -4.638 20.775 1.00 69.88 107 GLY A CA 1
ATOM 798 C C . GLY A 1 107 ? -3.855 -4.020 19.623 1.00 69.88 107 GLY A C 1
ATOM 799 O O . GLY A 1 107 ? -3.265 -3.440 18.712 1.00 69.88 107 GLY A O 1
ATOM 800 N N . ALA A 1 108 ? -5.181 -4.165 19.657 1.00 69.56 108 ALA A N 1
ATOM 801 C CA . ALA A 1 108 ? -6.047 -3.530 18.673 1.00 69.56 108 ALA A CA 1
ATOM 802 C C . ALA A 1 108 ? -5.966 -1.994 18.824 1.00 69.56 108 ALA A C 1
ATOM 804 O O . ALA A 1 108 ? -6.040 -1.500 19.954 1.00 69.56 108 ALA A O 1
ATOM 805 N N . PRO A 1 109 ? -5.797 -1.243 17.724 1.00 75.38 109 PRO A N 1
ATOM 806 C CA . PRO A 1 109 ? -5.749 0.216 17.762 1.00 75.38 109 PRO A CA 1
ATOM 807 C C . PRO A 1 109 ? -7.084 0.795 18.241 1.00 75.38 109 PRO A C 1
ATOM 809 O O . PRO A 1 109 ? -8.145 0.209 18.003 1.00 75.38 109 PRO A O 1
ATOM 812 N N . LYS A 1 110 ? -7.036 1.940 18.932 1.00 76.81 110 LYS A N 1
ATOM 813 C CA . LYS A 1 110 ? -8.248 2.579 19.462 1.00 76.81 110 LYS A CA 1
ATOM 814 C C . LYS A 1 110 ? -9.078 3.187 18.333 1.00 76.81 110 LYS A C 1
ATOM 816 O O . LYS A 1 110 ? -8.558 3.596 17.296 1.00 76.81 110 LYS A O 1
ATOM 821 N N . GLU A 1 111 ? -10.388 3.275 18.541 1.00 70.00 111 GLU A N 1
ATOM 822 C CA . GLU A 1 111 ? -11.283 3.931 17.589 1.00 70.00 111 GLU A CA 1
ATOM 823 C C . GLU A 1 111 ? -10.904 5.418 17.447 1.00 70.00 111 GLU A C 1
ATOM 825 O O . GLU A 1 111 ? -10.773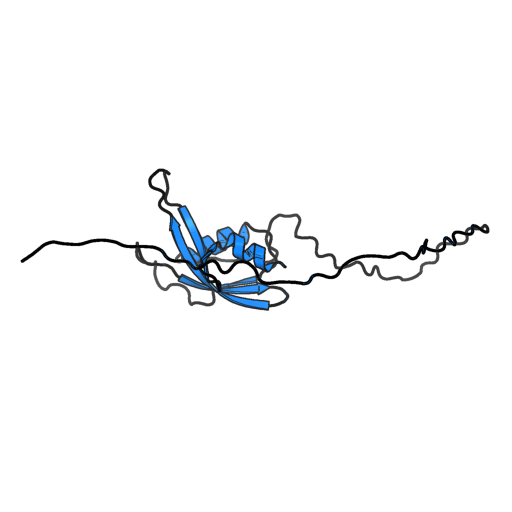 6.133 18.439 1.00 70.00 111 GLU A O 1
ATOM 830 N N . GLY A 1 112 ? -10.660 5.865 16.211 1.00 70.56 112 GLY A N 1
ATOM 831 C CA . GLY A 1 112 ? -10.165 7.215 15.905 1.00 70.56 112 GLY A CA 1
ATOM 832 C C . GLY A 1 112 ? -8.638 7.359 15.851 1.00 70.56 112 GLY A C 1
ATOM 833 O O . GLY A 1 112 ? -8.148 8.413 15.447 1.00 70.56 112 GLY A O 1
ATOM 834 N N . GLU A 1 113 ? -7.875 6.319 16.196 1.00 78.69 113 GLU A N 1
ATOM 835 C CA . GLU A 1 113 ? -6.419 6.316 16.050 1.00 78.69 113 GLU A CA 1
ATOM 836 C C . GLU A 1 113 ? -6.007 6.056 14.592 1.00 78.69 113 GLU A C 1
ATOM 838 O O . GLU A 1 113 ? -6.545 5.176 13.913 1.00 78.69 113 GLU A O 1
ATOM 843 N N . GLU A 1 114 ? -5.038 6.823 14.086 1.00 82.81 114 GLU A N 1
ATOM 844 C CA . GLU A 1 114 ? -4.533 6.624 12.729 1.00 82.81 114 GLU A CA 1
ATOM 845 C C . GLU A 1 114 ? -3.561 5.444 12.684 1.00 82.81 114 GLU A C 1
ATOM 847 O O . GLU A 1 114 ? -2.426 5.517 13.152 1.00 82.81 114 GLU A O 1
ATOM 852 N N . ILE A 1 115 ? -4.001 4.358 12.058 1.00 90.31 115 ILE A N 1
ATOM 853 C CA . ILE A 1 115 ? -3.222 3.128 11.947 1.00 90.31 115 ILE A CA 1
ATOM 854 C C . ILE A 1 115 ? -2.212 3.291 10.817 1.00 90.31 115 ILE A C 1
ATOM 856 O O . ILE A 1 115 ? -2.592 3.443 9.650 1.00 90.31 115 ILE A O 1
ATOM 860 N N . ARG A 1 116 ? -0.925 3.257 11.166 1.00 92.25 116 ARG A N 1
ATOM 861 C CA . ARG A 1 116 ? 0.197 3.377 10.233 1.00 92.25 116 ARG A CA 1
ATOM 862 C C . ARG A 1 116 ? 1.219 2.276 10.492 1.00 92.25 116 ARG A C 1
ATOM 864 O O . ARG A 1 116 ? 1.476 1.943 11.643 1.00 92.25 116 ARG A O 1
ATOM 871 N N . ALA A 1 117 ? 1.816 1.757 9.426 1.00 94.50 117 ALA A N 1
ATOM 872 C CA . ALA A 1 117 ? 2.944 0.835 9.505 1.00 94.50 117 ALA A CA 1
ATOM 873 C C . ALA A 1 117 ? 3.797 0.902 8.231 1.00 94.50 117 ALA A C 1
ATOM 875 O O . ALA A 1 117 ? 3.321 1.306 7.167 1.00 94.50 117 ALA A O 1
ATOM 876 N N . GLN A 1 118 ? 5.062 0.517 8.331 1.00 96.12 118 GLN A N 1
ATOM 877 C CA . GLN A 1 118 ? 5.999 0.429 7.221 1.00 96.12 118 GLN A CA 1
ATOM 878 C C . GLN A 1 118 ? 5.957 -0.949 6.565 1.00 96.12 118 GLN A C 1
ATOM 880 O O . GLN A 1 118 ? 6.014 -1.984 7.232 1.00 96.12 118 GLN A O 1
ATOM 885 N N . TYR A 1 119 ? 5.918 -0.934 5.236 1.00 96.50 119 TYR A N 1
ATOM 886 C CA . TYR A 1 119 ? 5.937 -2.120 4.391 1.00 96.50 119 TYR A CA 1
ATOM 887 C C . TYR A 1 119 ? 7.059 -2.009 3.371 1.00 96.50 119 TYR A C 1
ATOM 889 O O . TYR A 1 119 ? 7.287 -0.939 2.801 1.00 96.50 119 TYR A O 1
ATOM 897 N N . ALA A 1 120 ? 7.761 -3.107 3.128 1.00 96.38 120 ALA A N 1
ATOM 898 C CA . ALA A 1 120 ? 8.706 -3.221 2.037 1.00 96.38 120 ALA A CA 1
ATOM 899 C C . ALA A 1 120 ? 8.007 -3.797 0.809 1.00 96.38 120 ALA A C 1
ATOM 901 O O . ALA A 1 120 ? 7.401 -4.859 0.869 1.00 96.38 120 ALA A O 1
ATOM 902 N N . PHE A 1 121 ? 8.146 -3.093 -0.308 1.00 95.75 121 PHE A N 1
ATOM 903 C CA . PHE A 1 121 ? 7.745 -3.543 -1.633 1.00 95.75 121 PHE A CA 1
ATOM 904 C C . PHE A 1 121 ? 9.021 -3.847 -2.413 1.00 95.75 121 PHE A C 1
ATOM 906 O O . PHE A 1 121 ? 9.757 -2.926 -2.791 1.00 95.75 121 PHE A O 1
ATOM 913 N N . ALA A 1 122 ? 9.312 -5.130 -2.595 1.00 94.56 122 ALA A N 1
ATOM 914 C CA . ALA A 1 122 ? 10.453 -5.627 -3.347 1.00 94.56 122 ALA A CA 1
ATOM 915 C C . ALA A 1 122 ? 9.991 -6.106 -4.724 1.00 94.56 122 ALA A C 1
ATOM 917 O O . ALA A 1 122 ? 9.166 -7.006 -4.834 1.00 94.56 122 ALA A O 1
ATOM 918 N N . GLY A 1 123 ? 10.504 -5.478 -5.776 1.00 89.69 123 GLY A N 1
ATOM 919 C CA . GLY A 1 123 ? 10.364 -5.954 -7.149 1.00 89.69 123 GLY A CA 1
ATOM 920 C C . GLY A 1 123 ? 11.699 -6.469 -7.696 1.00 89.69 123 GLY A C 1
ATOM 921 O O . GLY A 1 123 ? 12.701 -6.450 -6.979 1.00 89.69 123 GLY A O 1
ATOM 922 N N . PRO A 1 124 ? 11.750 -6.854 -8.981 1.00 84.56 124 PRO A N 1
ATOM 923 C CA . PRO A 1 124 ? 12.969 -7.370 -9.612 1.00 84.56 124 PRO A CA 1
ATOM 924 C C . PRO A 1 124 ? 14.144 -6.380 -9.608 1.00 84.56 124 PRO A C 1
ATOM 926 O O . PRO A 1 124 ? 15.299 -6.786 -9.542 1.00 84.56 124 PRO A O 1
ATOM 929 N N . LEU A 1 125 ? 13.850 -5.078 -9.689 1.00 85.75 125 LEU A N 1
ATOM 930 C CA . LEU A 1 125 ? 14.856 -4.021 -9.843 1.00 85.75 125 LEU A CA 1
ATOM 931 C C . LEU A 1 125 ? 15.206 -3.311 -8.532 1.00 85.75 125 LEU A C 1
ATOM 933 O O . LEU A 1 125 ? 16.305 -2.781 -8.389 1.00 85.75 125 LEU A O 1
ATOM 937 N N . ALA A 1 126 ? 14.264 -3.230 -7.589 1.00 89.00 126 ALA A N 1
ATOM 938 C CA . ALA A 1 126 ? 14.437 -2.422 -6.389 1.00 89.00 126 ALA A CA 1
ATOM 939 C C . ALA A 1 126 ? 13.528 -2.860 -5.239 1.00 89.00 126 ALA A C 1
ATOM 941 O O . ALA A 1 126 ? 12.390 -3.291 -5.440 1.00 89.00 126 ALA A O 1
ATOM 942 N N . ARG A 1 127 ? 14.007 -2.620 -4.015 1.00 94.31 127 ARG A N 1
ATOM 943 C CA . ARG A 1 127 ? 13.233 -2.701 -2.772 1.00 94.31 127 ARG A CA 1
ATOM 944 C C . ARG A 1 127 ? 12.983 -1.301 -2.234 1.00 94.31 127 ARG A C 1
ATOM 946 O O . ARG A 1 127 ? 13.907 -0.496 -2.144 1.00 94.31 127 ARG A O 1
ATOM 953 N N . LYS A 1 128 ? 11.741 -1.001 -1.855 1.00 95.12 128 LYS A N 1
ATOM 954 C CA . LYS A 1 128 ? 11.387 0.278 -1.230 1.00 95.12 128 LYS A CA 1
ATOM 955 C C . LYS A 1 128 ? 10.530 0.067 0.002 1.00 95.12 128 LYS A C 1
ATOM 957 O O . LYS A 1 128 ? 9.505 -0.600 -0.068 1.00 95.12 128 LYS A O 1
ATOM 962 N N . VAL A 1 129 ? 10.938 0.696 1.098 1.00 96.62 129 VAL A N 1
ATOM 963 C CA . VAL A 1 129 ? 10.149 0.769 2.326 1.00 96.62 129 VAL A CA 1
ATOM 964 C C . VAL A 1 129 ? 9.223 1.979 2.247 1.00 96.62 129 VAL A C 1
ATOM 966 O O . VAL A 1 129 ? 9.653 3.083 1.904 1.00 96.62 129 VAL A O 1
ATOM 969 N N . VAL A 1 130 ? 7.938 1.760 2.509 1.00 96.69 130 VAL A N 1
ATOM 970 C CA . VAL A 1 130 ? 6.878 2.761 2.392 1.00 96.69 130 VAL A CA 1
ATOM 971 C C . VAL A 1 130 ? 5.971 2.705 3.609 1.00 96.69 130 VAL A C 1
ATOM 973 O O . VAL A 1 130 ? 5.467 1.646 3.978 1.00 96.69 130 VAL A O 1
ATOM 976 N N . ALA A 1 131 ? 5.711 3.870 4.201 1.00 96.88 131 ALA A N 1
ATOM 977 C CA . ALA A 1 131 ? 4.682 4.007 5.220 1.00 96.88 131 ALA A CA 1
ATOM 978 C C . ALA A 1 131 ? 3.295 3.879 4.577 1.00 96.88 131 ALA A C 1
ATOM 980 O O . ALA A 1 131 ? 2.944 4.647 3.679 1.00 96.88 131 ALA A O 1
ATOM 981 N N . CYS A 1 132 ? 2.511 2.923 5.053 1.00 96.81 132 CYS A N 1
ATOM 982 C CA . CYS A 1 132 ? 1.123 2.717 4.675 1.00 96.81 132 CYS A CA 1
ATOM 983 C C . CYS A 1 132 ? 0.213 3.119 5.832 1.00 96.81 132 CYS A C 1
ATOM 985 O O . CYS A 1 132 ? 0.591 3.007 6.999 1.00 96.81 132 CYS A O 1
ATOM 987 N N . LYS A 1 133 ? -0.990 3.590 5.512 1.00 95.19 133 LYS A N 1
ATOM 988 C CA . LYS A 1 133 ? -2.001 3.942 6.505 1.00 95.19 133 LYS A CA 1
ATOM 989 C C . LYS A 1 133 ? -3.388 3.488 6.109 1.00 95.19 133 LYS A C 1
ATOM 991 O O . LYS A 1 133 ? -3.721 3.487 4.922 1.00 95.19 133 LYS A O 1
ATOM 996 N N . LEU A 1 134 ? -4.212 3.188 7.106 1.00 93.50 134 LEU A N 1
ATOM 997 C CA . LEU A 1 134 ? -5.625 2.904 6.899 1.00 93.50 134 LEU A CA 1
ATOM 998 C C . LEU A 1 134 ? -6.428 4.196 7.058 1.00 93.50 134 LEU A C 1
ATOM 1000 O O . LEU A 1 134 ? -6.361 4.855 8.089 1.00 93.50 134 LEU A O 1
ATOM 1004 N N . THR A 1 135 ? -7.175 4.575 6.027 1.00 91.06 135 THR A N 1
ATOM 1005 C CA . THR A 1 135 ? -8.048 5.754 6.033 1.00 91.06 135 THR A CA 1
ATOM 1006 C C . THR A 1 135 ? -9.500 5.316 5.901 1.00 91.06 135 THR A C 1
ATOM 1008 O O . THR A 1 135 ? -9.856 4.579 4.983 1.00 91.06 135 THR A O 1
ATOM 1011 N N . THR A 1 136 ? -10.355 5.787 6.802 1.00 87.19 136 THR A N 1
ATOM 1012 C CA . THR A 1 136 ? -11.808 5.604 6.737 1.00 87.19 136 THR A CA 1
ATOM 1013 C C . THR A 1 136 ? -12.454 6.805 6.062 1.00 87.19 136 THR A C 1
ATOM 1015 O O . THR A 1 136 ? -12.409 7.921 6.571 1.00 87.19 136 THR A O 1
ATOM 1018 N N . LEU A 1 137 ? -13.073 6.575 4.910 1.00 81.44 137 LEU A N 1
ATOM 1019 C CA . LEU A 1 137 ? -13.885 7.548 4.196 1.00 81.44 137 LEU A CA 1
ATOM 1020 C C . LEU A 1 137 ? -15.348 7.351 4.607 1.00 81.44 137 LEU A C 1
ATOM 1022 O O . LEU A 1 137 ? -16.018 6.416 4.154 1.00 81.44 137 LEU A O 1
ATOM 1026 N N . ALA A 1 138 ? -15.836 8.241 5.469 1.00 77.94 138 ALA A N 1
ATOM 1027 C CA . ALA A 1 138 ? -17.256 8.384 5.763 1.00 77.94 138 ALA A CA 1
ATOM 1028 C C . ALA A 1 138 ? -17.861 9.357 4.742 1.00 77.94 138 ALA A C 1
ATOM 1030 O O . ALA A 1 138 ? -17.538 10.545 4.743 1.00 77.94 138 ALA A O 1
ATOM 1031 N N . ARG A 1 139 ? -18.703 8.858 3.829 1.00 72.19 139 ARG A N 1
ATOM 1032 C CA . ARG A 1 139 ? -19.423 9.712 2.877 1.00 72.19 139 ARG A CA 1
ATOM 1033 C C . ARG A 1 139 ? -20.826 9.966 3.441 1.00 72.19 139 ARG A C 1
ATOM 1035 O O . ARG A 1 139 ? -21.577 9.002 3.541 1.00 72.19 139 ARG A O 1
ATOM 1042 N N . PRO A 1 140 ? -21.213 11.216 3.760 1.00 67.88 140 PRO A N 1
ATOM 1043 C CA . PRO A 1 140 ? -22.482 11.514 4.441 1.00 67.88 140 PRO A CA 1
ATOM 1044 C C . PRO A 1 140 ? -23.739 10.988 3.728 1.00 67.88 140 PRO A C 1
ATOM 1046 O O . PRO A 1 140 ? -24.750 10.737 4.369 1.00 67.88 140 PRO A O 1
ATOM 1049 N N . ALA A 1 141 ? -23.670 10.805 2.405 1.00 71.25 141 ALA A N 1
ATOM 1050 C CA . ALA A 1 141 ? -24.780 10.344 1.571 1.00 71.25 141 ALA A CA 1
ATOM 1051 C C . ALA A 1 141 ? -24.726 8.849 1.195 1.00 71.25 141 ALA A C 1
ATOM 1053 O O . ALA A 1 141 ? -25.657 8.350 0.567 1.00 71.25 141 ALA A O 1
ATOM 1054 N N . ALA A 1 142 ? -23.651 8.124 1.532 1.00 68.56 142 ALA A N 1
ATOM 1055 C CA . ALA A 1 142 ? -23.543 6.693 1.246 1.00 68.56 142 ALA A CA 1
ATOM 1056 C C . ALA A 1 142 ? -23.737 5.889 2.535 1.00 68.56 142 ALA A C 1
ATOM 1058 O O . ALA A 1 142 ? -23.115 6.177 3.555 1.00 68.56 142 ALA A O 1
ATOM 1059 N N . LYS A 1 143 ? -24.577 4.850 2.486 1.00 63.12 143 LYS A N 1
ATOM 1060 C CA . LYS A 1 143 ? -24.738 3.893 3.588 1.00 63.12 143 LYS A CA 1
ATOM 1061 C C . LYS A 1 143 ? -23.472 3.037 3.715 1.00 63.12 143 LYS A C 1
ATOM 1063 O O . LYS A 1 143 ? -23.414 1.939 3.174 1.00 63.12 143 LYS A O 1
ATOM 1068 N N . GLY A 1 144 ? -22.446 3.545 4.394 1.00 71.75 144 GLY A N 1
ATOM 1069 C CA . GLY A 1 144 ? -21.274 2.753 4.763 1.00 71.75 144 GLY A CA 1
ATOM 1070 C C . GLY A 1 144 ? -20.001 3.562 4.985 1.00 71.75 144 GLY A C 1
ATOM 1071 O O . GLY A 1 144 ? -19.716 4.531 4.281 1.00 71.75 144 GLY A O 1
ATOM 1072 N N . VAL A 1 145 ? -19.202 3.115 5.955 1.00 79.25 145 VAL A N 1
ATOM 1073 C CA . VAL A 1 145 ? -17.815 3.557 6.125 1.00 79.25 145 VAL A CA 1
ATOM 1074 C C . VAL A 1 145 ? -16.954 2.741 5.168 1.00 79.25 145 VAL A C 1
ATOM 1076 O O . VAL A 1 145 ? -16.857 1.522 5.299 1.00 79.25 145 VAL A O 1
ATOM 1079 N N . THR A 1 146 ? -16.325 3.405 4.202 1.00 85.62 146 THR A N 1
ATOM 1080 C CA . THR A 1 146 ? -15.393 2.741 3.278 1.00 85.62 146 THR A CA 1
ATOM 1081 C C . THR A 1 146 ? -13.968 2.866 3.803 1.00 85.62 146 THR A C 1
ATOM 1083 O O . THR A 1 146 ? -13.546 3.947 4.207 1.00 85.62 146 THR A O 1
ATOM 1086 N N . LYS A 1 147 ? -13.224 1.760 3.840 1.00 89.56 147 LYS A N 1
ATOM 1087 C CA . LYS A 1 147 ? -11.817 1.731 4.258 1.00 89.56 147 LYS A CA 1
ATOM 1088 C C . LYS A 1 147 ? -10.919 1.751 3.026 1.00 89.56 147 LYS A C 1
ATOM 1090 O O . LYS A 1 147 ? -11.234 1.109 2.028 1.00 89.56 147 LYS A O 1
ATOM 1095 N N . LYS A 1 148 ? -9.818 2.496 3.090 1.00 93.19 148 LYS A N 1
ATOM 1096 C CA . LYS A 1 148 ? -8.850 2.620 2.000 1.00 93.19 148 LYS A CA 1
ATOM 1097 C C . LYS A 1 148 ? -7.430 2.645 2.545 1.00 93.19 148 LYS A C 1
ATOM 1099 O O . LYS A 1 148 ? -7.152 3.366 3.503 1.00 93.19 148 LYS A O 1
ATOM 1104 N N . VAL A 1 149 ? -6.535 1.881 1.926 1.00 95.38 149 VAL A N 1
ATOM 1105 C CA . VAL A 1 149 ? -5.113 1.881 2.282 1.00 95.38 149 VAL A CA 1
ATOM 1106 C C . VAL A 1 149 ? -4.374 2.888 1.416 1.00 95.38 149 VAL A C 1
ATOM 1108 O O . VAL A 1 149 ? -4.504 2.888 0.194 1.00 95.38 149 VAL A O 1
ATOM 1111 N N . MET A 1 150 ? -3.589 3.747 2.056 1.00 96.94 150 MET A N 1
ATOM 1112 C CA . MET A 1 150 ? -2.819 4.788 1.388 1.00 96.94 150 MET A CA 1
ATOM 1113 C C . MET A 1 150 ? -1.326 4.603 1.664 1.00 96.94 150 MET A C 1
ATOM 1115 O O . MET A 1 150 ? -0.926 4.410 2.808 1.00 96.94 150 MET A O 1
ATOM 1119 N N . CYS A 1 151 ? -0.500 4.733 0.635 1.00 97.38 151 CYS A N 1
ATOM 1120 C CA . CYS A 1 151 ? 0.954 4.667 0.664 1.00 97.38 151 CYS A CA 1
ATOM 1121 C C . CYS A 1 151 ? 1.566 6.071 0.628 1.00 97.38 151 CYS A C 1
ATOM 1123 O O . CYS A 1 151 ? 1.150 6.931 -0.155 1.00 97.38 151 CYS A O 1
ATOM 1125 N N . ARG A 1 152 ? 2.585 6.314 1.455 1.00 97.25 152 ARG A N 1
ATOM 1126 C CA . ARG A 1 152 ? 3.345 7.565 1.446 1.00 97.25 152 ARG A CA 1
ATOM 1127 C C . ARG A 1 152 ? 4.286 7.605 0.243 1.00 97.25 152 ARG A C 1
ATOM 1129 O O . ARG A 1 152 ? 5.153 6.751 0.079 1.00 97.25 152 ARG A O 1
ATOM 1136 N N . VAL A 1 153 ? 4.167 8.649 -0.564 1.00 95.50 153 VAL A N 1
ATOM 1137 C CA . VAL A 1 153 ? 5.027 8.914 -1.724 1.00 95.50 153 VAL A CA 1
ATOM 1138 C C . VAL A 1 153 ? 5.568 10.346 -1.668 1.00 95.50 153 VAL A C 1
ATOM 1140 O O . VAL A 1 153 ? 5.126 11.147 -0.845 1.00 95.50 153 VAL A O 1
ATOM 1143 N N . GLY A 1 154 ? 6.535 10.686 -2.530 1.00 92.56 154 GLY A N 1
ATOM 1144 C CA . GLY A 1 154 ? 7.199 12.001 -2.519 1.00 92.56 154 GLY A CA 1
ATOM 1145 C C . GLY A 1 154 ? 6.246 13.195 -2.684 1.00 92.56 154 GLY A C 1
ATOM 1146 O O . GLY A 1 154 ? 6.529 14.266 -2.166 1.00 92.56 154 GLY A O 1
ATOM 1147 N N . GLY A 1 155 ? 5.092 12.990 -3.331 1.00 91.56 155 GLY A N 1
ATOM 1148 C CA . GLY A 1 155 ? 4.062 14.014 -3.539 1.00 91.56 155 GLY A CA 1
ATOM 1149 C C . GLY A 1 155 ? 2.863 13.958 -2.585 1.00 91.56 155 GLY A C 1
ATOM 1150 O O . GLY A 1 155 ? 1.936 14.741 -2.752 1.00 91.56 155 GLY A O 1
ATOM 1151 N N . GLY A 1 156 ? 2.825 13.041 -1.609 1.00 96.31 156 GLY A N 1
ATOM 1152 C CA . GLY A 1 156 ? 1.681 12.925 -0.700 1.00 96.31 156 GLY A CA 1
ATOM 1153 C C . GLY A 1 156 ? 1.296 11.492 -0.349 1.00 96.31 156 GLY A C 1
ATOM 1154 O O . GLY A 1 156 ? 2.150 10.644 -0.102 1.00 96.31 156 GLY A O 1
ATOM 1155 N N . TRP A 1 157 ? -0.009 11.245 -0.267 1.00 96.56 157 TRP A N 1
ATOM 1156 C CA . TRP A 1 157 ? -0.582 9.926 -0.015 1.00 96.56 157 TRP A CA 1
ATOM 1157 C C . TRP A 1 157 ? -1.262 9.426 -1.285 1.00 96.56 157 TRP A C 1
ATOM 1159 O O . TRP A 1 157 ? -2.151 10.091 -1.810 1.00 96.56 157 TRP A O 1
ATOM 1169 N N . GLN A 1 158 ? -0.851 8.257 -1.760 1.00 96.38 158 GLN A N 1
ATOM 1170 C CA . GLN A 1 158 ? -1.406 7.598 -2.939 1.00 96.38 158 GLN A CA 1
ATOM 1171 C C . GLN A 1 158 ? -2.155 6.337 -2.514 1.00 96.38 158 GLN A C 1
ATOM 1173 O O . GLN A 1 158 ? -1.792 5.714 -1.529 1.00 96.38 158 GLN A O 1
ATOM 1178 N N . ASP A 1 159 ? -3.196 5.950 -3.241 1.00 96.50 159 ASP A N 1
ATOM 1179 C CA . ASP A 1 159 ? -3.889 4.682 -3.006 1.00 96.50 159 ASP A CA 1
ATOM 1180 C C . ASP A 1 159 ? -2.968 3.465 -3.210 1.00 96.50 159 ASP A C 1
ATOM 1182 O O . ASP A 1 159 ? -2.177 3.460 -4.155 1.00 96.50 159 ASP A O 1
ATOM 1186 N N . LEU A 1 160 ? -3.096 2.428 -2.373 1.00 96.38 160 LEU A N 1
ATOM 1187 C CA . LEU A 1 160 ? -2.265 1.218 -2.459 1.00 96.38 160 LEU A CA 1
ATOM 1188 C C . LEU A 1 160 ? -2.399 0.521 -3.817 1.00 96.38 160 LEU A C 1
ATOM 1190 O O . LEU A 1 160 ? -1.392 0.117 -4.391 1.00 96.38 160 LEU A O 1
ATOM 1194 N N . HIS A 1 161 ? -3.615 0.421 -4.356 1.00 95.38 161 HIS A N 1
ATOM 1195 C CA . HIS A 1 161 ? -3.848 -0.206 -5.658 1.00 95.38 161 HIS A CA 1
ATOM 1196 C C . HIS A 1 161 ? -3.068 0.514 -6.770 1.00 95.38 161 HIS A C 1
ATOM 1198 O O . HIS A 1 161 ? -2.297 -0.110 -7.500 1.00 95.38 161 HIS A O 1
ATOM 1204 N N . LEU A 1 162 ? -3.188 1.844 -6.841 1.00 95.12 162 LEU A N 1
ATOM 1205 C CA . LEU A 1 162 ? -2.430 2.654 -7.800 1.00 95.12 162 LEU A CA 1
ATOM 1206 C C . LEU A 1 162 ? -0.920 2.568 -7.559 1.00 95.12 162 LEU A C 1
ATOM 1208 O O . LEU A 1 162 ? -0.145 2.539 -8.514 1.00 95.12 162 LEU A O 1
ATOM 1212 N N . TYR A 1 163 ? -0.501 2.519 -6.293 1.00 95.62 163 TYR A N 1
ATOM 1213 C CA . TYR A 1 163 ? 0.904 2.392 -5.939 1.00 95.62 163 TYR A CA 1
ATOM 1214 C C . TYR A 1 163 ? 1.486 1.074 -6.461 1.00 95.62 163 TYR A C 1
ATOM 1216 O O . TYR A 1 163 ? 2.479 1.108 -7.180 1.00 95.62 163 TYR A O 1
ATOM 1224 N N . VAL A 1 164 ? 0.852 -0.070 -6.187 1.00 94.38 164 VAL A N 1
ATOM 1225 C CA . VAL A 1 164 ? 1.322 -1.396 -6.630 1.00 94.38 164 VAL A CA 1
ATOM 1226 C C . VAL A 1 164 ? 1.414 -1.478 -8.155 1.00 94.38 164 VAL A C 1
ATOM 1228 O O . VAL A 1 164 ? 2.438 -1.920 -8.673 1.00 94.38 164 VAL A O 1
ATOM 1231 N N . MET A 1 165 ? 0.401 -0.992 -8.880 1.00 91.94 165 MET A N 1
ATOM 1232 C CA . MET A 1 165 ? 0.409 -0.980 -10.350 1.00 91.94 165 MET A CA 1
ATOM 1233 C C . MET A 1 165 ? 1.532 -0.105 -10.924 1.00 91.94 165 MET A C 1
ATOM 1235 O O . MET A 1 165 ? 2.194 -0.494 -11.881 1.00 91.94 165 MET A O 1
ATOM 1239 N N . SER A 1 166 ? 1.814 1.047 -10.305 1.00 92.00 166 SER A N 1
ATOM 1240 C CA . SER A 1 166 ? 2.870 1.967 -10.766 1.00 92.00 166 SER A CA 1
ATOM 1241 C C . SER A 1 166 ? 4.298 1.431 -10.601 1.00 92.00 166 SER A C 1
ATOM 1243 O O . SER A 1 166 ? 5.246 2.043 -11.082 1.00 92.00 166 SER A O 1
ATOM 1245 N N . ARG A 1 167 ? 4.475 0.324 -9.870 1.00 89.19 167 ARG A N 1
ATOM 1246 C CA . ARG A 1 167 ? 5.785 -0.253 -9.527 1.00 89.19 167 ARG A CA 1
ATOM 1247 C C . ARG A 1 167 ? 6.120 -1.504 -10.340 1.00 89.19 167 ARG A C 1
ATOM 1249 O O . ARG A 1 167 ? 7.142 -2.124 -10.069 1.00 89.19 167 ARG A O 1
ATOM 1256 N N . GLN A 1 168 ? 5.267 -1.875 -11.296 1.00 79.12 168 GLN A N 1
ATOM 1257 C CA . GLN A 1 168 ? 5.476 -3.026 -12.182 1.00 79.12 168 GLN A CA 1
ATOM 1258 C C . GLN A 1 168 ? 6.288 -2.699 -13.445 1.00 79.12 168 GLN A C 1
ATOM 1260 O O . GLN A 1 168 ? 6.666 -3.617 -14.166 1.00 79.12 168 GLN A O 1
ATOM 1265 N N . THR A 1 169 ? 6.530 -1.414 -13.712 1.00 63.88 169 THR A N 1
ATOM 1266 C CA . THR A 1 169 ? 7.370 -0.909 -14.811 1.00 63.88 169 THR A CA 1
ATOM 1267 C C . THR A 1 169 ? 8.815 -0.760 -14.369 1.00 63.88 169 THR A C 1
ATOM 1269 O O . THR A 1 169 ? 9.706 -1.176 -15.133 1.00 63.88 169 THR A O 1
#

Foldseek 3Di:
DDDDDDDDDDDDDDPDDDDDDDDDDDDDDDDDDDDDPDDDDDDDDDDDPDDDDPPPPPPPDQPPPQFAPEQDDDFDPLAPLRVVLNVLNGNGRADWDKAWPDDDDPGRDDVPDKDKGWMWTDDPPDIDIWIKTWDWDDDVPDPDTDIFIWTDDPVGTHGPNVVRVVPRD

Radius of gyration: 29.99 Å; chains: 1; bounding box: 45×81×80 Å

InterPro domains:
  IPR003108 GAR domain [PF02187] (146-165)
  IPR003108 GAR domain [PS51460] (76-169)
  IPR036534 GAR domain superfamily [SSF143575] (75-167)

Organism: NCBI:txid670580

Secondary structure (DSSP, 8-state):
----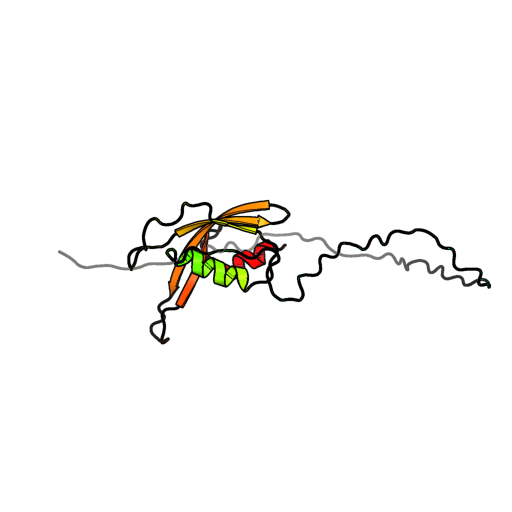---------------------------PPPP-------------------TTTT-----TTSS-SS------TT-HHHHHHHHHHHTS----EEEE-SPPPSSPPPTT---EEEEEEE-SS-EEEEEEEEEEEE-TTSSSEEEEEEEEETTEEEEHHHHHHHT--

Sequence (169 aa):
MSFRGYANGARTPDILAAMRSTPRPSVIRNGLPPSSFRDNGASPRTPGTGSRPPSRAGAATPNEGGKPLHEYGPPNPRDPLDVEIARIANSLPHCLLIERIDPPLRGAPKEGEEIRAQYAFAGPLARKVVACKLTTLARPAAKGVTKKVMCRVGGGWQDLHLYVMSRQT